Protein AF-A0AA45LD15-F1 (afdb_monomer)

Organism: NCBI:txid103721

pLDDT: mean 80.72, std 10.25, range [41.69, 95.06]

InterPro domains:
  IPR008201 Ribonuclease HepT-like [PF01934] (9-75)
  IPR037038 tRNA nuclease HepT-like superfamily [G3DSA:1.20.120.580] (5-80)

Secondary structure (DSSP, 8-state):
---HHHHHHHHHHHHHHHHHHHHHHHH-HHHHHTSTTHHHHHHHHHHHHHHGGGS-HHHHHHHHHHHHHHHHHHHHHHHHTT--

Foldseek 3Di:
DDDPVVVVVVLVVLLVVLVVLVVCCVVPVPLSVLQPCSVVSVVVNVCSVPPVVPDDPVVVVVVCVVVVVSRVVSVVVVVVVVVD

Mean predicted aligned error: 6.07 Å

Radius of gyration: 13.88 Å; Cα contacts (8 Å, |Δi|>4): 31; chains: 1; bounding box: 33×26×37 Å

Sequence (84 aa):
MWDARQAVGLLRQFEIVGEALNQLRKVDAELAARIPDVNRIVAFRNILIHGYASVDDALVWPTLTDKVPVLETALDGLLDGAGG

Solvent-accessible surface area (backbone atoms only — not comparable to full-atom values): 4848 Å² total; per-residue (Å²): 133,81,55,75,66,58,51,53,53,51,51,51,52,44,47,52,53,21,48,51,53,52,50,39,42,73,77,37,50,70,67,37,68,71,38,79,64,47,69,56,49,37,50,48,33,53,44,52,76,77,42,47,95,79,56,60,64,84,64,48,50,62,56,46,70,65,46,50,61,56,48,50,54,47,50,50,56,52,53,62,65,69,74,112

Structure (mmCIF, N/CA/C/O backbone):
data_AF-A0AA45LD15-F1
#
_entry.id   AF-A0AA45LD15-F1
#
loop_
_atom_site.group_PDB
_atom_site.id
_atom_site.type_symbol
_atom_site.label_atom_id
_atom_site.label_alt_id
_atom_site.label_comp_id
_atom_site.label_asym_id
_atom_site.label_entity_id
_atom_site.label_seq_id
_atom_site.pdbx_PDB_ins_code
_atom_site.Cartn_x
_atom_site.Cartn_y
_atom_site.Cartn_z
_atom_site.occupancy
_atom_site.B_iso_or_equiv
_atom_site.auth_seq_id
_atom_site.auth_comp_id
_atom_site.auth_asym_id
_atom_site.auth_atom_id
_atom_site.pdbx_PDB_model_num
ATOM 1 N N . MET A 1 1 ? 7.913 1.562 -21.518 1.00 55.50 1 MET A N 1
ATOM 2 C CA . MET A 1 1 ? 9.039 1.166 -20.652 1.00 55.50 1 MET A CA 1
ATOM 3 C C . MET A 1 1 ? 9.462 2.415 -19.918 1.00 55.50 1 MET A C 1
ATOM 5 O O . MET A 1 1 ? 9.816 3.386 -20.577 1.00 55.50 1 MET A O 1
ATOM 9 N N . TRP A 1 2 ? 9.264 2.456 -18.610 1.00 66.06 2 TRP A N 1
ATOM 10 C CA . TRP A 1 2 ? 9.708 3.593 -17.815 1.00 66.06 2 TRP A CA 1
ATOM 11 C C . TRP A 1 2 ? 11.213 3.529 -17.605 1.00 66.06 2 TRP A C 1
ATOM 13 O O . TRP A 1 2 ? 11.803 2.453 -17.687 1.00 66.06 2 TRP A O 1
ATOM 23 N N . ASP A 1 3 ? 11.832 4.678 -17.361 1.00 77.62 3 ASP A N 1
ATOM 24 C CA . ASP A 1 3 ? 13.237 4.708 -16.976 1.00 77.62 3 ASP A CA 1
ATOM 25 C C . ASP A 1 3 ? 13.417 4.373 -15.484 1.00 77.62 3 ASP A C 1
ATOM 27 O O . ASP A 1 3 ? 12.477 4.391 -14.682 1.00 77.62 3 ASP A O 1
ATOM 31 N N . ALA A 1 4 ? 14.662 4.096 -15.096 1.00 71.94 4 ALA A N 1
ATOM 32 C CA . ALA A 1 4 ? 15.012 3.765 -13.717 1.00 71.94 4 ALA A CA 1
ATOM 33 C C . ALA A 1 4 ? 14.635 4.873 -12.711 1.00 71.94 4 ALA A C 1
ATOM 35 O O . ALA A 1 4 ? 14.418 4.594 -11.534 1.00 71.94 4 ALA A O 1
ATOM 36 N N . ARG A 1 5 ? 14.534 6.135 -13.148 1.00 73.44 5 ARG A N 1
ATOM 37 C CA . ARG A 1 5 ? 14.197 7.262 -12.270 1.00 73.44 5 ARG A CA 1
ATOM 38 C C . ARG A 1 5 ? 12.712 7.252 -11.912 1.00 73.44 5 ARG 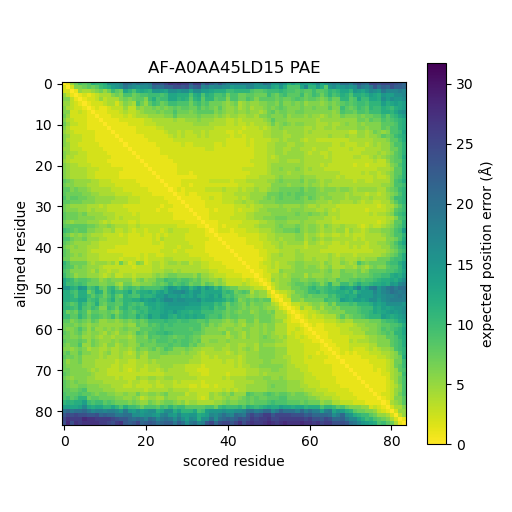A C 1
ATOM 40 O O . ARG A 1 5 ? 12.373 7.506 -10.756 1.00 73.44 5 ARG A O 1
ATOM 47 N N . GLN A 1 6 ? 11.842 6.950 -12.874 1.00 75.88 6 GLN A N 1
ATOM 48 C CA . GLN A 1 6 ? 10.402 6.815 -12.644 1.00 75.88 6 GLN A CA 1
ATOM 49 C C . GLN A 1 6 ? 10.090 5.622 -11.735 1.00 75.88 6 GLN A C 1
ATOM 51 O O . GLN A 1 6 ? 9.313 5.768 -10.791 1.00 75.88 6 GLN A O 1
ATOM 56 N N . ALA A 1 7 ? 10.765 4.487 -11.948 1.00 74.81 7 ALA A N 1
ATOM 57 C CA . ALA A 1 7 ? 10.635 3.305 -11.097 1.00 74.81 7 ALA A CA 1
ATOM 58 C C . ALA A 1 7 ? 11.013 3.598 -9.633 1.00 74.81 7 ALA A C 1
ATOM 60 O O . ALA A 1 7 ? 10.231 3.331 -8.723 1.00 74.81 7 ALA A O 1
ATOM 61 N N . VAL A 1 8 ? 12.165 4.237 -9.391 1.00 77.31 8 VAL A N 1
ATOM 62 C CA . VAL A 1 8 ? 12.608 4.600 -8.029 1.00 77.31 8 VAL A C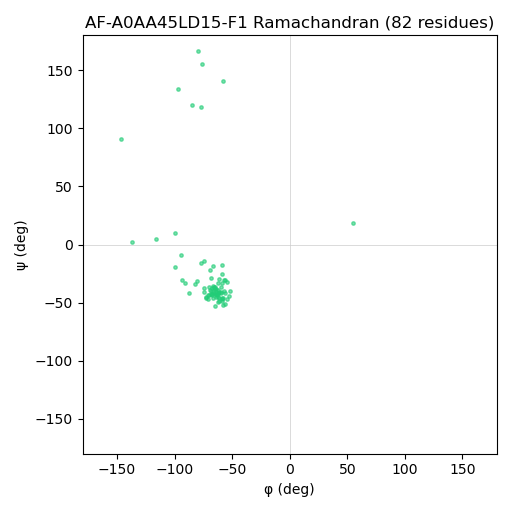A 1
ATOM 63 C C . VAL A 1 8 ? 11.634 5.562 -7.344 1.00 77.31 8 VAL A C 1
ATOM 65 O O . VAL A 1 8 ? 11.336 5.403 -6.159 1.00 77.31 8 VAL A O 1
ATOM 68 N N . GLY A 1 9 ? 11.113 6.551 -8.075 1.00 82.38 9 GLY A N 1
ATOM 69 C CA . GLY A 1 9 ? 10.128 7.491 -7.536 1.00 82.38 9 GLY A CA 1
ATOM 70 C C . GLY A 1 9 ? 8.838 6.794 -7.107 1.00 82.38 9 GLY A C 1
ATOM 71 O O . GLY A 1 9 ? 8.347 7.031 -6.005 1.00 82.38 9 GLY A O 1
ATOM 72 N N . LEU A 1 10 ? 8.331 5.893 -7.948 1.00 78.81 10 LEU A N 1
ATOM 73 C CA . LEU A 1 10 ? 7.141 5.104 -7.660 1.00 78.81 10 LEU A CA 1
ATOM 74 C C . LEU A 1 10 ? 7.347 4.205 -6.432 1.00 78.81 10 LEU A C 1
ATOM 76 O O . LEU A 1 10 ? 6.542 4.237 -5.502 1.00 78.81 10 LEU A O 1
ATOM 80 N N . LEU A 1 11 ? 8.451 3.452 -6.397 1.00 80.38 11 LEU A N 1
ATOM 81 C CA . LEU A 1 11 ? 8.816 2.598 -5.265 1.00 80.38 11 LEU A CA 1
ATOM 82 C C . LEU A 1 11 ? 8.817 3.371 -3.951 1.00 80.38 11 LEU A C 1
ATOM 84 O O . LEU A 1 11 ? 8.250 2.913 -2.960 1.00 80.38 11 LEU A O 1
ATOM 88 N N . ARG A 1 12 ? 9.388 4.578 -3.959 1.00 85.12 12 ARG A N 1
ATOM 89 C CA . ARG A 1 12 ? 9.442 5.429 -2.774 1.00 85.12 12 ARG A CA 1
ATOM 90 C C . ARG A 1 12 ? 8.053 5.821 -2.268 1.00 85.12 12 ARG A C 1
ATOM 92 O O . ARG A 1 12 ? 7.840 5.847 -1.058 1.00 85.12 12 ARG A O 1
ATOM 99 N N . GLN A 1 13 ? 7.109 6.107 -3.164 1.00 85.12 13 GLN A N 1
ATOM 100 C CA . GLN A 1 13 ? 5.726 6.398 -2.771 1.00 85.12 13 GLN A CA 1
ATOM 101 C C . GLN A 1 13 ? 5.073 5.176 -2.11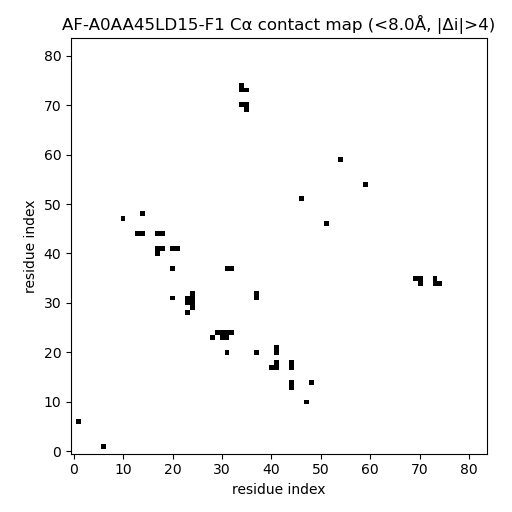3 1.00 85.12 13 GLN A C 1
ATOM 103 O O . GLN A 1 13 ? 4.467 5.301 -1.049 1.00 85.12 13 GLN A O 1
ATOM 108 N N . PHE A 1 14 ? 5.269 3.978 -2.673 1.00 82.75 14 PHE A N 1
ATOM 109 C CA . PHE A 1 14 ? 4.737 2.745 -2.083 1.00 82.75 14 PHE A CA 1
ATOM 110 C C . PHE A 1 14 ? 5.367 2.389 -0.742 1.00 82.75 14 PHE A C 1
ATOM 112 O O . PHE A 1 14 ? 4.670 1.899 0.146 1.00 82.75 14 PHE A O 1
ATOM 119 N N . GLU A 1 15 ? 6.660 2.654 -0.558 1.00 85.75 15 GLU A N 1
ATOM 120 C CA . GLU A 1 15 ? 7.303 2.504 0.747 1.00 85.75 15 GLU A CA 1
ATOM 121 C C . GLU A 1 15 ? 6.631 3.372 1.811 1.00 85.75 15 GLU A C 1
ATOM 123 O O . GLU A 1 15 ? 6.352 2.879 2.906 1.00 85.75 15 GLU A O 1
ATOM 128 N N . ILE A 1 16 ? 6.367 4.642 1.483 1.00 89.38 16 ILE A N 1
ATOM 129 C CA . ILE A 1 16 ? 5.759 5.618 2.394 1.00 89.38 16 ILE A CA 1
ATOM 130 C C . ILE A 1 16 ? 4.329 5.198 2.739 1.00 89.38 16 ILE A C 1
ATOM 132 O O . ILE A 1 16 ? 4.002 5.067 3.918 1.00 89.38 16 ILE A O 1
ATOM 136 N N . VAL A 1 17 ? 3.495 4.930 1.729 1.00 88.06 17 VAL A N 1
ATOM 137 C CA . VAL A 1 17 ? 2.097 4.517 1.931 1.00 88.06 17 VAL A CA 1
ATOM 138 C C . VAL A 1 17 ? 2.025 3.196 2.697 1.00 88.06 17 VAL A C 1
ATOM 140 O O . VAL A 1 17 ? 1.277 3.074 3.665 1.00 88.06 17 VAL A O 1
ATOM 143 N N . GLY A 1 18 ? 2.837 2.209 2.314 1.00 89.00 18 GLY A N 1
ATOM 144 C CA . GLY A 1 18 ? 2.862 0.909 2.978 1.00 89.00 18 GLY A CA 1
ATOM 145 C C . GLY A 1 18 ? 3.319 0.993 4.435 1.00 89.00 18 GLY A C 1
ATOM 146 O O . GLY A 1 18 ? 2.754 0.309 5.286 1.00 89.00 18 GLY A O 1
ATOM 147 N N . GLU A 1 19 ? 4.298 1.847 4.753 1.00 90.56 19 GLU A N 1
ATOM 148 C CA . GLU A 1 19 ? 4.708 2.075 6.143 1.00 90.56 19 GLU A CA 1
ATOM 149 C C . GLU A 1 19 ? 3.621 2.805 6.938 1.00 90.56 19 GLU A C 1
ATOM 151 O O . GLU A 1 19 ? 3.317 2.386 8.052 1.00 90.56 19 GLU A O 1
ATOM 156 N N . ALA A 1 20 ? 2.979 3.827 6.365 1.00 91.19 20 ALA A N 1
ATOM 157 C CA . ALA A 1 20 ? 1.882 4.539 7.019 1.00 91.19 20 ALA A CA 1
ATOM 158 C C . ALA A 1 20 ? 0.725 3.592 7.376 1.00 91.19 20 ALA A C 1
ATOM 160 O O . ALA A 1 20 ? 0.270 3.570 8.519 1.00 91.19 2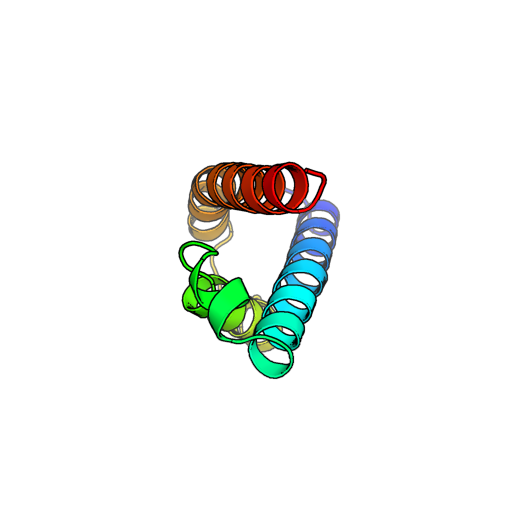0 ALA A O 1
ATOM 161 N N . LEU A 1 21 ? 0.310 2.734 6.439 1.00 90.75 21 LEU A N 1
ATOM 162 C CA . LEU A 1 21 ? -0.728 1.728 6.678 1.00 90.75 21 LEU A CA 1
ATOM 163 C C . LEU A 1 21 ? -0.291 0.661 7.690 1.00 90.75 21 LEU A C 1
ATOM 165 O O . LEU A 1 21 ? -1.094 0.206 8.503 1.00 90.75 21 LEU A O 1
ATOM 169 N N . ASN A 1 22 ? 0.984 0.266 7.682 1.00 91.38 22 ASN A N 1
ATOM 170 C CA . ASN A 1 22 ? 1.528 -0.659 8.674 1.00 91.38 22 ASN A CA 1
ATOM 171 C C . ASN A 1 22 ? 1.520 -0.060 10.089 1.00 91.38 22 ASN A C 1
ATOM 173 O O . ASN A 1 22 ? 1.237 -0.771 11.051 1.00 91.38 22 ASN A O 1
ATOM 177 N N . GLN A 1 23 ? 1.811 1.235 10.226 1.00 93.12 23 GLN A N 1
ATOM 178 C CA . GLN A 1 23 ? 1.719 1.937 11.506 1.00 93.12 23 GLN A CA 1
ATOM 179 C C . GLN A 1 23 ? 0.264 2.112 11.943 1.00 93.12 23 GLN A C 1
ATOM 181 O O . GLN A 1 23 ? -0.054 1.804 13.090 1.00 93.12 23 GLN A O 1
ATOM 186 N N . LEU A 1 24 ? -0.635 2.490 11.027 1.00 91.44 24 LEU A N 1
ATOM 187 C CA . LEU A 1 24 ? -2.069 2.579 11.308 1.00 91.44 24 LEU A CA 1
ATOM 188 C C . LEU A 1 24 ? -2.603 1.256 11.866 1.00 91.44 24 LEU A C 1
ATOM 190 O O . LEU A 1 24 ? -3.228 1.256 12.915 1.00 91.44 24 LEU A O 1
ATOM 194 N N . ARG A 1 25 ? -2.259 0.116 11.254 1.00 91.06 25 ARG A N 1
ATOM 195 C CA . ARG A 1 25 ? -2.646 -1.216 11.754 1.00 91.06 25 ARG A CA 1
ATOM 196 C C . ARG A 1 25 ? -2.205 -1.507 13.190 1.00 91.06 25 ARG A C 1
ATOM 198 O O . ARG A 1 25 ? -2.848 -2.311 13.856 1.00 91.06 25 ARG A O 1
ATOM 205 N N . LYS A 1 26 ? -1.088 -0.930 13.642 1.00 91.50 26 LYS A N 1
ATOM 206 C CA . LYS A 1 26 ? -0.570 -1.121 15.007 1.00 91.50 26 LYS A CA 1
ATOM 207 C C . LYS A 1 26 ? -1.261 -0.210 16.017 1.00 91.50 26 LYS A C 1
ATOM 209 O O . LYS A 1 26 ? -1.393 -0.601 17.170 1.00 91.50 26 LYS A O 1
ATOM 214 N N . VAL A 1 27 ? -1.640 0.995 15.594 1.00 95.06 27 VAL A N 1
ATOM 215 C CA . VAL A 1 27 ? -2.245 2.019 16.457 1.00 95.06 27 VAL A CA 1
ATOM 216 C C . VAL A 1 27 ? -3.762 1.853 16.541 1.00 95.06 27 VAL A C 1
ATOM 218 O O . VAL A 1 27 ? -4.321 1.960 17.626 1.00 95.06 27 VAL A O 1
ATOM 221 N N . ASP A 1 28 ? -4.412 1.556 15.418 1.00 92.88 28 ASP A N 1
ATOM 222 C CA . ASP A 1 28 ? -5.857 1.386 15.300 1.00 92.88 28 ASP A CA 1
ATOM 223 C C . ASP A 1 28 ? -6.182 0.316 14.242 1.00 92.88 28 ASP A C 1
ATOM 225 O O . ASP A 1 28 ? -6.305 0.569 13.037 1.00 92.88 28 ASP A O 1
ATOM 229 N N . ALA A 1 29 ? -6.283 -0.927 14.710 1.00 90.44 29 ALA A N 1
ATOM 230 C CA . ALA A 1 29 ? -6.557 -2.072 13.852 1.00 90.44 29 ALA A CA 1
ATOM 231 C C . ALA A 1 29 ? -7.982 -2.055 13.271 1.00 90.44 29 ALA A C 1
ATOM 233 O O . ALA A 1 29 ? -8.185 -2.580 12.174 1.00 90.44 29 ALA A O 1
ATOM 234 N N . GLU A 1 30 ? -8.952 -1.459 13.971 1.00 91.94 30 GLU A N 1
ATOM 235 C CA . GLU A 1 30 ? -10.339 -1.374 13.504 1.00 91.94 30 GLU A CA 1
ATOM 236 C C . GLU A 1 30 ? -10.463 -0.373 12.358 1.00 91.94 30 GLU A C 1
ATOM 238 O O . GLU A 1 30 ? -11.042 -0.691 11.316 1.00 91.94 30 GLU A O 1
ATOM 243 N N . LEU A 1 31 ? -9.847 0.804 12.494 1.00 89.56 31 LEU A N 1
ATOM 244 C CA . LEU A 1 31 ? -9.787 1.787 11.418 1.00 89.56 31 LEU A CA 1
ATOM 245 C C . LEU A 1 31 ? -9.014 1.244 10.215 1.00 89.56 31 LEU A C 1
ATOM 247 O O . LEU A 1 31 ? -9.472 1.366 9.080 1.00 89.56 31 LEU A O 1
ATOM 251 N N . ALA A 1 32 ? -7.884 0.572 10.449 1.00 89.88 32 ALA A N 1
ATOM 252 C CA . ALA A 1 32 ? -7.130 -0.060 9.374 1.00 89.88 32 ALA A CA 1
ATOM 253 C C . ALA A 1 32 ? -7.949 -1.123 8.622 1.00 89.88 32 ALA A C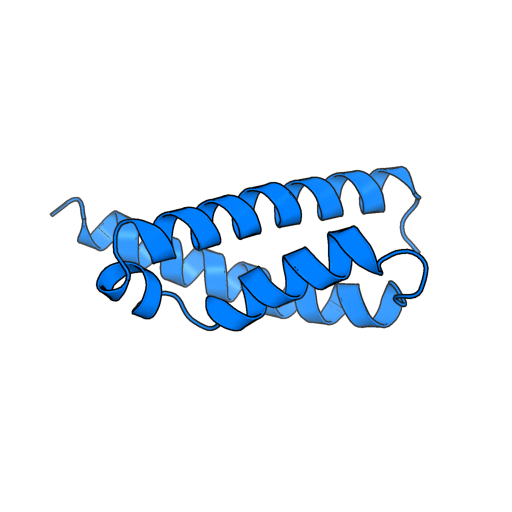 1
ATOM 255 O O . ALA A 1 32 ? -7.822 -1.238 7.405 1.00 89.88 32 ALA A O 1
ATOM 256 N N . ALA A 1 33 ? -8.803 -1.883 9.316 1.00 89.56 33 ALA A N 1
ATOM 257 C CA . ALA A 1 33 ? -9.657 -2.902 8.703 1.00 89.56 33 ALA A CA 1
ATOM 258 C C . ALA A 1 33 ? -10.728 -2.319 7.763 1.00 89.56 33 ALA A C 1
ATOM 260 O O . ALA A 1 33 ? -11.247 -3.042 6.912 1.00 89.56 33 ALA A O 1
ATOM 261 N N . ARG A 1 34 ? -11.035 -1.019 7.872 1.00 90.25 34 ARG A N 1
ATOM 262 C CA . ARG A 1 34 ? -11.929 -0.307 6.945 1.00 90.25 34 ARG A CA 1
ATOM 263 C C . ARG A 1 34 ? -11.256 0.026 5.612 1.00 90.25 34 ARG A C 1
ATOM 265 O O . ARG A 1 34 ? -11.956 0.338 4.653 1.00 90.25 34 ARG A O 1
ATOM 272 N N . ILE A 1 35 ? -9.925 -0.050 5.539 1.00 88.75 35 ILE A N 1
ATOM 273 C CA . ILE A 1 35 ? -9.162 0.192 4.312 1.00 88.75 35 ILE A CA 1
ATOM 274 C C . ILE A 1 35 ? -9.115 -1.108 3.489 1.00 88.75 35 ILE A C 1
ATOM 276 O O . ILE A 1 35 ? -8.577 -2.119 3.960 1.00 8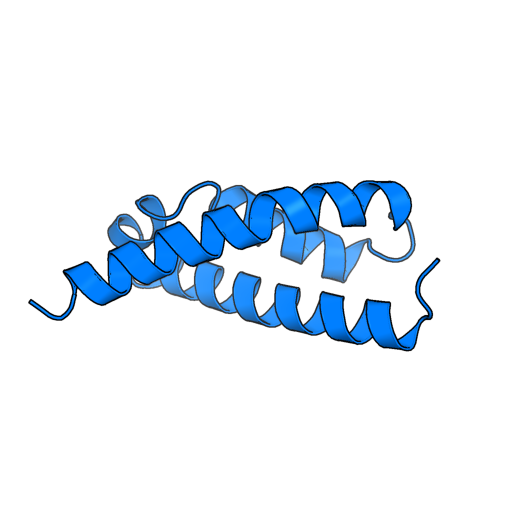8.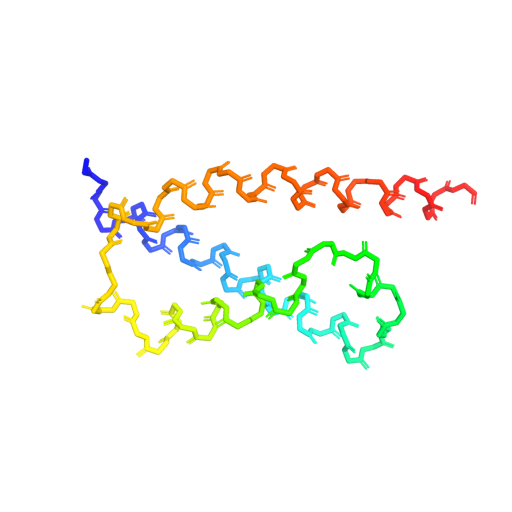75 35 ILE A O 1
ATOM 280 N N . PRO A 1 36 ? -9.635 -1.111 2.247 1.00 86.50 36 PRO A N 1
ATOM 281 C CA . PRO A 1 36 ? -9.596 -2.280 1.378 1.00 86.50 36 PRO A CA 1
ATOM 282 C C . PRO A 1 36 ? -8.167 -2.765 1.134 1.00 86.50 36 PRO A C 1
ATOM 284 O O . PRO A 1 36 ? -7.250 -1.970 0.945 1.00 86.50 36 PRO A O 1
ATOM 287 N N . ASP A 1 37 ? -7.978 -4.087 1.105 1.00 86.12 37 ASP A N 1
ATOM 288 C CA . ASP A 1 37 ? -6.700 -4.722 0.760 1.00 86.12 37 ASP A CA 1
ATOM 289 C C . ASP A 1 37 ? -5.487 -4.262 1.618 1.00 86.12 37 ASP A C 1
ATOM 291 O O . ASP A 1 37 ? -4.344 -4.539 1.254 1.00 86.12 37 ASP A O 1
ATOM 295 N N . VAL A 1 38 ? -5.687 -3.648 2.797 1.00 86.25 38 VAL A N 1
ATOM 296 C CA . VAL A 1 38 ? -4.604 -3.085 3.640 1.00 86.25 38 VAL A CA 1
ATOM 297 C C . VAL A 1 38 ? -3.468 -4.080 3.918 1.00 86.25 38 VAL A C 1
ATOM 299 O O . VAL A 1 38 ? -2.286 -3.744 3.836 1.00 86.25 38 VAL A O 1
ATOM 302 N N . ASN A 1 39 ? -3.805 -5.349 4.167 1.00 86.06 39 ASN A N 1
ATOM 303 C CA . ASN A 1 39 ? -2.821 -6.408 4.392 1.00 86.06 39 ASN A CA 1
ATOM 304 C C . ASN A 1 39 ? -2.016 -6.728 3.126 1.00 86.06 39 ASN A C 1
ATOM 306 O O . ASN A 1 39 ? -0.814 -6.979 3.213 1.00 86.06 39 ASN A O 1
ATOM 310 N N . ARG A 1 40 ? -2.661 -6.698 1.953 1.00 85.94 40 ARG A N 1
ATOM 311 C CA . ARG A 1 40 ? -1.990 -6.896 0.663 1.00 85.94 40 ARG A CA 1
ATOM 312 C C . ARG A 1 40 ? -1.078 -5.726 0.333 1.00 85.94 40 ARG 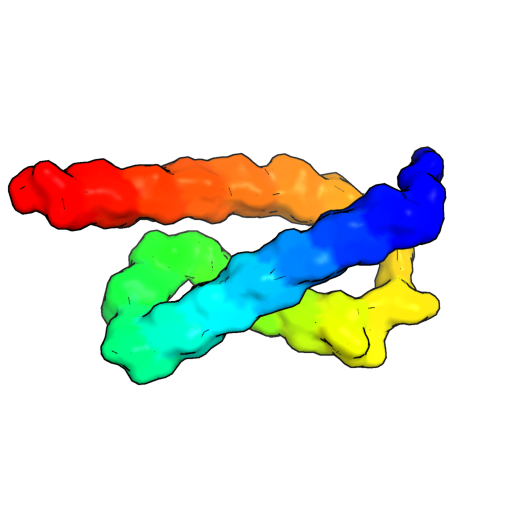A C 1
ATOM 314 O O . ARG A 1 40 ? 0.020 -5.975 -0.142 1.00 85.94 40 ARG A O 1
ATOM 321 N N . ILE A 1 41 ? -1.478 -4.490 0.629 1.00 84.81 41 ILE A N 1
ATOM 322 C CA . ILE A 1 41 ? -0.647 -3.301 0.389 1.00 84.81 41 ILE A CA 1
ATOM 323 C C . ILE A 1 41 ? 0.625 -3.355 1.248 1.00 84.81 41 ILE A C 1
ATOM 325 O O . ILE A 1 41 ? 1.731 -3.171 0.738 1.00 84.81 41 ILE A O 1
ATOM 329 N N . VAL A 1 42 ? 0.497 -3.705 2.533 1.00 85.44 42 VAL A N 1
ATOM 330 C CA . VAL A 1 42 ? 1.656 -3.882 3.426 1.00 85.44 42 VAL A CA 1
ATOM 331 C C . VAL A 1 42 ? 2.551 -5.042 2.965 1.00 85.44 42 VAL A C 1
ATOM 333 O O . VAL A 1 42 ? 3.774 -4.906 2.941 1.00 85.44 42 VAL A O 1
ATOM 336 N N . ALA A 1 43 ? 1.969 -6.176 2.558 1.00 83.94 43 ALA A N 1
ATOM 337 C CA . ALA A 1 43 ? 2.732 -7.309 2.032 1.00 83.94 43 ALA A CA 1
ATOM 338 C C . ALA A 1 43 ? 3.452 -6.966 0.717 1.00 83.94 43 ALA A C 1
ATOM 340 O O . ALA A 1 43 ? 4.615 -7.320 0.538 1.00 83.94 43 ALA A O 1
ATOM 341 N N . PHE A 1 44 ? 2.789 -6.230 -0.173 1.00 81.25 44 PHE A N 1
ATOM 342 C CA . PHE A 1 44 ? 3.351 -5.775 -1.438 1.00 81.25 44 PHE A CA 1
ATOM 343 C C . PHE A 1 44 ? 4.553 -4.855 -1.215 1.00 81.25 44 PHE A C 1
ATOM 345 O O . PHE A 1 44 ? 5.599 -5.063 -1.821 1.00 81.25 44 PHE A O 1
ATOM 352 N N . ARG A 1 45 ? 4.471 -3.926 -0.256 1.00 82.88 45 ARG A N 1
ATOM 353 C CA . ARG A 1 45 ? 5.615 -3.102 0.158 1.00 82.88 45 ARG A CA 1
ATOM 354 C C . ARG A 1 45 ? 6.809 -3.944 0.618 1.00 82.88 45 ARG A C 1
ATOM 356 O O . ARG A 1 45 ? 7.941 -3.630 0.264 1.00 82.88 45 ARG A O 1
ATOM 363 N N . ASN A 1 46 ? 6.587 -5.030 1.359 1.00 78.06 46 ASN A N 1
ATOM 364 C CA . ASN A 1 46 ? 7.679 -5.924 1.766 1.00 78.06 46 ASN A CA 1
ATOM 365 C C . ASN A 1 46 ? 8.324 -6.634 0.563 1.00 78.06 46 ASN A C 1
ATOM 367 O O . ASN A 1 46 ? 9.541 -6.793 0.529 1.00 78.06 46 ASN A O 1
ATOM 371 N N . ILE A 1 47 ? 7.526 -7.017 -0.438 1.00 79.75 47 ILE A N 1
ATOM 372 C CA . ILE A 1 47 ? 8.028 -7.617 -1.682 1.00 79.75 47 ILE A CA 1
ATOM 373 C C . ILE A 1 47 ? 8.831 -6.595 -2.492 1.00 79.75 47 ILE A C 1
ATOM 375 O O . ILE A 1 47 ? 9.904 -6.930 -2.981 1.00 79.75 47 ILE A O 1
ATOM 379 N N . LEU A 1 48 ? 8.367 -5.348 -2.598 1.00 75.88 48 LEU A N 1
ATOM 380 C CA . LEU A 1 48 ? 9.095 -4.293 -3.306 1.00 75.88 48 LEU A CA 1
ATOM 381 C C . LEU A 1 48 ? 10.460 -4.003 -2.662 1.00 75.88 48 LEU A C 1
ATOM 383 O O . LEU A 1 48 ? 11.458 -3.887 -3.363 1.00 75.88 48 LEU A O 1
ATOM 387 N N . ILE A 1 49 ? 10.540 -3.959 -1.331 1.00 69.75 49 ILE A N 1
ATOM 388 C CA . ILE A 1 49 ? 11.809 -3.685 -0.636 1.00 69.75 49 ILE A CA 1
ATOM 389 C C . ILE A 1 49 ? 12.804 -4.848 -0.769 1.00 69.75 49 ILE A C 1
ATOM 391 O O . ILE A 1 49 ? 14.006 -4.620 -0.884 1.00 69.75 49 ILE A O 1
ATOM 395 N N . HIS A 1 50 ? 12.329 -6.097 -0.748 1.00 73.31 50 HIS A N 1
ATOM 396 C CA . HIS A 1 50 ? 13.209 -7.273 -0.717 1.00 73.31 50 HIS A CA 1
ATOM 397 C C . HIS A 1 50 ? 13.421 -7.957 -2.072 1.00 73.31 50 HIS A C 1
ATOM 399 O O . HIS A 1 50 ? 14.378 -8.713 -2.220 1.00 73.31 50 HIS A O 1
ATOM 405 N N . GLY A 1 51 ? 12.543 -7.724 -3.047 1.00 68.31 51 GLY A N 1
ATOM 406 C CA . GLY A 1 51 ? 12.453 -8.530 -4.263 1.00 68.31 51 GLY A CA 1
ATOM 407 C C . GLY A 1 51 ? 12.276 -7.746 -5.556 1.00 68.31 51 GLY A C 1
ATOM 408 O O . GLY A 1 51 ? 12.191 -8.378 -6.599 1.00 68.31 51 GLY A O 1
ATOM 409 N N . TYR A 1 52 ? 12.251 -6.406 -5.551 1.00 67.56 52 TYR A N 1
ATOM 410 C CA . TYR A 1 52 ? 11.997 -5.649 -6.787 1.00 67.56 52 TYR A CA 1
ATOM 411 C C . TYR A 1 52 ? 12.986 -5.960 -7.921 1.00 67.56 52 TYR A C 1
ATOM 413 O O . TYR A 1 52 ? 12.595 -5.975 -9.080 1.00 67.56 52 TYR A O 1
ATOM 421 N N . ALA A 1 53 ? 14.236 -6.312 -7.598 1.00 66.31 53 ALA A N 1
ATOM 422 C CA . ALA A 1 53 ? 15.236 -6.713 -8.592 1.00 66.31 53 ALA A CA 1
ATOM 423 C C . ALA A 1 53 ? 14.834 -7.941 -9.442 1.00 66.31 53 ALA A C 1
ATOM 425 O O . ALA A 1 53 ? 15.438 -8.173 -10.486 1.00 66.31 53 ALA A O 1
ATOM 426 N N . SER A 1 54 ? 13.847 -8.731 -9.006 1.00 66.56 54 SER A N 1
ATOM 427 C CA . SER A 1 54 ? 13.333 -9.905 -9.719 1.00 66.56 54 SER A CA 1
ATOM 428 C C . SER A 1 54 ? 11.869 -9.780 -10.157 1.00 66.56 54 SER A C 1
ATOM 430 O O . SER A 1 54 ? 11.312 -10.749 -10.675 1.00 66.56 54 SER A O 1
ATOM 432 N N . VAL A 1 55 ? 11.234 -8.623 -9.953 1.00 69.25 55 VAL A N 1
ATOM 433 C CA . VAL A 1 55 ? 9.826 -8.393 -10.299 1.00 69.25 55 VAL A CA 1
ATOM 434 C C . VAL A 1 55 ? 9.728 -7.701 -11.660 1.00 69.25 55 VAL A C 1
ATOM 436 O O . VAL A 1 55 ? 10.431 -6.733 -11.926 1.00 69.25 55 VAL A O 1
ATOM 439 N N . ASP A 1 56 ? 8.840 -8.200 -12.522 1.00 73.44 56 ASP A N 1
ATOM 440 C CA . ASP A 1 56 ? 8.591 -7.631 -13.849 1.00 73.44 56 ASP A CA 1
ATOM 441 C C . ASP A 1 56 ? 7.718 -6.368 -13.756 1.00 73.44 56 ASP A C 1
ATOM 443 O O . ASP A 1 56 ? 6.554 -6.416 -13.338 1.00 73.44 56 ASP A O 1
ATOM 447 N N . ASP A 1 57 ? 8.272 -5.238 -14.197 1.00 69.31 57 ASP A N 1
ATOM 448 C CA . ASP A 1 57 ? 7.589 -3.945 -14.271 1.00 69.31 57 ASP A CA 1
ATOM 449 C C . ASP A 1 57 ? 6.273 -4.013 -15.066 1.00 69.31 57 ASP A C 1
ATOM 451 O O . ASP A 1 57 ? 5.308 -3.317 -14.735 1.00 69.31 57 ASP A O 1
ATOM 455 N N . ALA A 1 58 ? 6.196 -4.875 -16.086 1.00 70.69 58 ALA A N 1
ATOM 456 C CA . ALA A 1 58 ? 5.004 -5.049 -16.913 1.00 70.69 58 ALA A CA 1
ATOM 457 C C . ALA A 1 58 ? 3.835 -5.710 -16.162 1.00 70.69 58 ALA A C 1
ATOM 459 O O . ALA A 1 58 ? 2.682 -5.534 -16.555 1.00 70.69 58 ALA A O 1
ATOM 460 N N . LEU A 1 59 ? 4.112 -6.439 -15.075 1.00 72.25 59 LEU A N 1
ATOM 461 C CA . LEU A 1 59 ? 3.095 -7.026 -14.194 1.00 72.25 59 LEU A CA 1
ATOM 462 C C . LEU A 1 59 ? 2.720 -6.085 -13.044 1.00 72.25 59 LEU A C 1
ATOM 464 O O . LEU A 1 59 ? 1.572 -6.060 -12.589 1.00 72.25 59 LEU A O 1
ATOM 468 N N . VAL A 1 60 ? 3.688 -5.297 -12.579 1.00 75.00 60 VAL A N 1
ATOM 469 C CA . VAL A 1 60 ? 3.495 -4.343 -11.486 1.00 75.00 60 VAL A CA 1
ATOM 470 C C . VAL A 1 60 ? 2.631 -3.177 -11.935 1.00 75.00 60 VAL A C 1
ATOM 472 O O . VAL A 1 60 ? 1.678 -2.828 -11.242 1.00 75.00 60 VAL A O 1
ATOM 475 N N . TRP A 1 61 ? 2.919 -2.599 -13.101 1.00 75.88 61 TRP A N 1
ATOM 476 C CA . TRP A 1 61 ? 2.264 -1.369 -13.530 1.00 75.88 61 TRP A CA 1
ATOM 477 C C . TRP A 1 61 ? 0.731 -1.464 -13.614 1.00 75.88 61 TRP A C 1
ATOM 479 O O . TRP A 1 61 ? 0.082 -0.658 -12.946 1.00 75.88 61 TRP A O 1
ATOM 489 N N . PRO A 1 62 ? 0.133 -2.457 -14.309 1.00 77.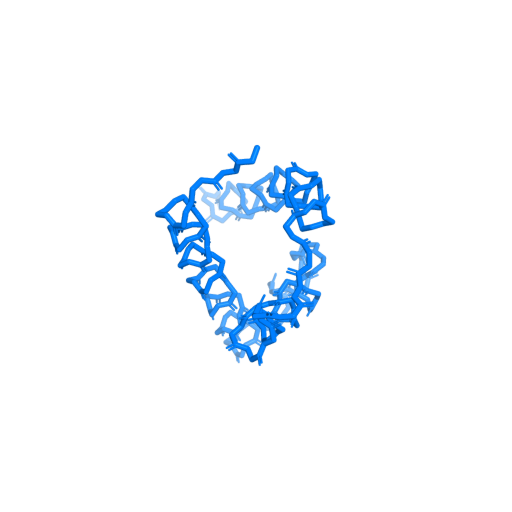62 62 PRO A N 1
ATOM 490 C CA . PRO A 1 62 ? -1.325 -2.582 -14.400 1.00 77.62 62 PRO A CA 1
ATOM 491 C C . PRO A 1 62 ? -1.972 -2.742 -13.023 1.00 77.62 62 PRO A C 1
ATOM 493 O O . PRO A 1 62 ? -2.965 -2.092 -12.702 1.00 77.62 62 PRO A O 1
ATOM 496 N N . THR A 1 63 ? -1.344 -3.557 -12.171 1.00 78.38 63 THR A N 1
ATOM 497 C CA . THR A 1 63 ? -1.802 -3.795 -10.801 1.00 78.38 63 THR A CA 1
ATOM 498 C C . THR A 1 63 ? -1.840 -2.496 -10.001 1.00 78.38 63 THR A C 1
ATOM 500 O O . THR A 1 63 ? -2.772 -2.267 -9.237 1.00 78.38 63 THR A O 1
ATOM 503 N N . LEU A 1 64 ? -0.845 -1.627 -10.165 1.00 76.62 64 LEU A N 1
ATOM 504 C CA . LEU A 1 64 ? -0.788 -0.370 -9.431 1.00 76.62 64 LEU A CA 1
ATOM 505 C C . LEU A 1 64 ? -1.808 0.644 -9.934 1.00 76.62 64 LEU A C 1
ATOM 507 O O . LEU A 1 64 ? -2.515 1.230 -9.117 1.00 76.62 64 LEU A O 1
ATOM 511 N N . THR A 1 65 ? -1.924 0.818 -11.251 1.00 79.12 65 THR A N 1
ATOM 512 C CA . THR A 1 65 ? -2.925 1.721 -11.838 1.00 79.12 65 THR A CA 1
ATOM 513 C C . THR A 1 65 ? -4.349 1.349 -11.455 1.00 79.12 65 THR A C 1
ATOM 515 O O . THR A 1 65 ? -5.166 2.242 -11.256 1.00 79.12 65 THR A O 1
ATOM 518 N N . ASP A 1 66 ? -4.638 0.060 -11.281 1.00 81.50 66 ASP A N 1
ATOM 519 C CA . ASP A 1 66 ? -5.977 -0.396 -10.904 1.00 81.50 66 ASP A CA 1
ATOM 520 C C . ASP A 1 66 ? -6.246 -0.258 -9.398 1.00 81.50 66 ASP A C 1
ATOM 522 O O . ASP A 1 66 ? -7.385 -0.058 -8.976 1.00 81.50 66 ASP A O 1
ATOM 526 N N . LYS A 1 67 ? -5.212 -0.393 -8.556 1.00 82.25 67 LYS A N 1
ATOM 527 C CA . LYS A 1 67 ? -5.365 -0.439 -7.092 1.00 82.25 67 LYS A CA 1
ATOM 528 C C . LYS A 1 67 ? -5.218 0.912 -6.405 1.00 82.25 67 LYS A C 1
ATOM 530 O O . LYS A 1 67 ? -5.865 1.121 -5.380 1.00 82.25 67 LYS A O 1
ATOM 535 N N . VAL A 1 68 ? -4.409 1.823 -6.945 1.00 84.19 68 VAL A N 1
ATOM 536 C CA . VAL A 1 68 ? -4.193 3.151 -6.345 1.00 84.19 68 VAL A CA 1
ATOM 537 C C . VAL A 1 68 ? -5.491 3.971 -6.260 1.00 84.19 68 VAL A C 1
ATOM 539 O O . VAL A 1 68 ? -5.802 4.410 -5.155 1.00 84.19 68 VAL A O 1
ATOM 542 N N . PRO A 1 69 ? -6.319 4.096 -7.319 1.00 87.12 69 PRO A N 1
ATOM 543 C CA . PRO A 1 69 ? -7.552 4.889 -7.241 1.00 87.12 69 PRO A CA 1
ATOM 544 C C . PRO A 1 69 ? -8.557 4.353 -6.211 1.00 87.12 69 PRO A C 1
ATOM 546 O O . PRO A 1 69 ? -9.279 5.113 -5.565 1.00 87.12 69 PRO A O 1
ATOM 549 N N . VAL A 1 70 ? -8.593 3.027 -6.029 1.00 86.38 70 VAL A N 1
ATOM 550 C CA . VAL A 1 70 ? -9.449 2.372 -5.027 1.00 86.38 70 VAL A CA 1
ATOM 551 C C . VAL A 1 70 ? -8.991 2.724 -3.613 1.00 86.38 70 VAL A C 1
ATOM 553 O O . VAL A 1 70 ? -9.822 2.978 -2.742 1.00 86.38 70 VAL A O 1
ATOM 556 N N . LEU A 1 71 ? -7.675 2.747 -3.387 1.00 85.75 71 LEU A N 1
ATOM 557 C CA . LEU A 1 71 ? -7.103 3.138 -2.105 1.00 85.75 71 LEU A CA 1
ATOM 558 C C . LEU A 1 71 ? -7.361 4.618 -1.807 1.00 85.75 71 LEU A C 1
ATOM 560 O O . LEU A 1 71 ? -7.798 4.924 -0.704 1.00 85.75 71 LEU A O 1
ATOM 564 N N . GLU A 1 72 ? -7.136 5.510 -2.774 1.00 87.75 72 GLU A N 1
ATOM 565 C CA . GLU A 1 72 ? -7.408 6.949 -2.627 1.00 87.75 72 GLU A CA 1
ATOM 566 C C . GLU A 1 72 ? -8.869 7.195 -2.244 1.00 87.75 72 GLU A C 1
ATOM 568 O O . GLU A 1 72 ? -9.135 7.784 -1.203 1.00 87.75 72 GLU A O 1
ATOM 573 N N . THR A 1 73 ? -9.812 6.608 -2.988 1.00 88.94 73 THR A N 1
ATOM 574 C CA . THR A 1 73 ? -11.252 6.729 -2.698 1.00 88.94 73 THR A CA 1
ATOM 575 C C . THR A 1 73 ? -11.603 6.266 -1.279 1.00 88.94 73 THR A C 1
ATOM 577 O O . THR A 1 73 ? -12.419 6.883 -0.594 1.00 88.94 73 THR A O 1
ATOM 580 N N . ALA A 1 74 ? -11.006 5.162 -0.821 1.00 87.12 74 ALA A N 1
ATOM 581 C CA . ALA A 1 74 ? -11.255 4.648 0.520 1.00 87.12 74 ALA A CA 1
ATOM 582 C C . ALA A 1 74 ? -10.683 5.566 1.611 1.00 87.12 74 ALA A C 1
ATOM 584 O O . ALA A 1 74 ? -11.324 5.749 2.644 1.00 87.12 74 ALA A O 1
ATOM 585 N N . LEU A 1 75 ? -9.494 6.132 1.393 1.00 87.31 75 LEU A N 1
ATOM 586 C CA . LEU A 1 75 ? -8.866 7.067 2.325 1.00 87.31 75 LEU A CA 1
ATOM 587 C C . LEU A 1 75 ? -9.638 8.386 2.396 1.00 87.31 75 LEU A C 1
ATOM 589 O O . LEU A 1 75 ? -9.905 8.855 3.500 1.00 87.31 75 LEU A O 1
ATOM 593 N N . ASP A 1 76 ? -10.064 8.926 1.256 1.00 89.50 76 ASP A N 1
ATOM 594 C CA . ASP A 1 76 ? -10.881 10.141 1.193 1.00 89.50 76 ASP A CA 1
ATOM 595 C C . ASP A 1 76 ? -12.194 9.952 1.960 1.00 89.50 76 ASP A C 1
ATOM 597 O O . ASP A 1 76 ? -12.527 10.750 2.832 1.00 89.50 76 ASP A O 1
ATOM 601 N N . GLY A 1 77 ? -12.883 8.822 1.762 1.00 88.31 77 GLY A N 1
ATOM 602 C CA . GLY A 1 77 ? -14.097 8.509 2.521 1.00 88.31 77 GLY A CA 1
ATOM 603 C C . GLY A 1 77 ? -13.878 8.379 4.037 1.00 88.31 77 GLY A C 1
ATOM 604 O O . GLY A 1 77 ? -14.784 8.668 4.822 1.00 88.31 77 GLY A O 1
ATOM 605 N N . LEU A 1 78 ? -12.687 7.955 4.477 1.00 85.00 78 LEU A N 1
ATOM 606 C CA . LEU A 1 78 ? -12.333 7.920 5.900 1.00 85.00 78 LEU A CA 1
ATOM 607 C C . LEU A 1 78 ? -12.041 9.316 6.458 1.00 85.00 78 LEU A C 1
ATOM 609 O O . LEU A 1 78 ? -12.406 9.584 7.602 1.00 85.00 78 LEU A O 1
ATOM 613 N N . LEU A 1 79 ? -11.403 10.185 5.673 1.00 85.44 79 LEU A N 1
ATOM 614 C CA . LEU A 1 79 ? -11.091 11.561 6.062 1.00 85.44 79 LEU A CA 1
ATOM 615 C C . LEU A 1 79 ? -12.352 12.429 6.116 1.00 85.44 79 LEU A C 1
ATOM 617 O O . LEU A 1 79 ? -12.561 13.131 7.105 1.00 85.44 79 LEU A O 1
ATOM 621 N N . ASP A 1 80 ? -13.233 12.307 5.124 1.00 82.88 80 ASP A N 1
ATOM 622 C CA . ASP A 1 80 ? -14.509 13.027 5.079 1.00 82.88 80 ASP A CA 1
ATOM 623 C C . ASP A 1 80 ? -15.442 12.597 6.222 1.00 82.88 80 ASP A C 1
ATOM 625 O O . ASP A 1 80 ? -16.124 13.422 6.827 1.00 82.88 80 ASP A O 1
ATOM 629 N N . GLY A 1 81 ? -15.433 11.307 6.580 1.00 61.78 81 GLY A N 1
ATOM 630 C CA . GLY A 1 81 ? -16.193 10.781 7.717 1.00 61.78 81 GLY A CA 1
ATOM 631 C C . GLY A 1 81 ? -15.606 11.113 9.096 1.00 61.78 81 GLY A C 1
ATOM 632 O O . GLY A 1 81 ? -16.297 10.936 10.095 1.00 61.78 81 GLY A O 1
ATOM 633 N N . ALA A 1 82 ? -14.352 11.571 9.167 1.00 57.03 82 ALA A N 1
ATOM 634 C CA . ALA A 1 82 ? -13.688 11.996 10.403 1.00 57.03 82 ALA A CA 1
ATOM 635 C C . ALA A 1 82 ? -13.793 13.515 10.655 1.00 57.03 82 ALA A C 1
ATOM 637 O O . ALA A 1 82 ? -13.414 13.981 11.729 1.00 57.03 82 ALA A O 1
ATOM 638 N N . GLY A 1 83 ? -14.291 14.280 9.674 1.00 50.03 83 GLY A N 1
ATOM 639 C CA . GLY A 1 83 ? -14.475 15.734 9.735 1.00 50.03 83 GLY A CA 1
ATOM 640 C C . GLY A 1 83 ? -15.902 16.211 10.046 1.00 50.03 83 GLY A C 1
ATOM 641 O O . GLY A 1 83 ? -16.162 17.405 9.899 1.00 50.03 83 GLY A O 1
ATOM 642 N N . GLY A 1 84 ? -16.813 15.308 10.432 1.00 41.69 84 GLY A N 1
ATOM 643 C CA . GLY A 1 84 ? -18.211 15.600 10.791 1.00 41.69 84 GLY A CA 1
ATOM 644 C C . GLY A 1 84 ? -18.488 15.554 12.287 1.00 41.69 84 GLY A C 1
ATOM 645 O O . GLY A 1 84 ? -17.948 14.644 12.954 1.00 41.69 84 GLY A O 1
#